Protein AF-A0A2D7BV47-F1 (afdb_monomer)

Mean predicted aligned error: 3.79 Å

Nearest PDB structures (foldseek):
  9bs5-assembly1_B  TM=8.436E-01  e=8.677E-01  Bacteroides ovatus ATCC 8483
  4nlm-assembly1_A  TM=8.379E-01  e=1.330E+00  Listeria monocytogenes EGD-e
  9bs5-assembly1_A  TM=8.453E-01  e=9.804E-01  Bacteroides ovatus ATCC 8483
  2w7q-assembly2_B  TM=8.033E-01  e=1.597E+00  Pseudomonas aeruginosa PAO1
  9gco-assembly1_C  TM=6.379E-01  e=1.330E+00  Xenorhabdus bovienii SS-2004

pLDDT: mean 91.59, std 11.95, range [40.06, 98.0]

Sequence (76 aa):
MDYYNRFEKENKLAIITFVDDEFLSCSFFENEKIVGRIDYPDKSRNYVVDAANNWCNGVMTHETIKEYTSQPDLFS

Secondary structure (DSSP, 8-state):
---TTEEEETTEEEEEEEETTTEEEEEEEETTEEEEEEEETT--HHHHHHHHHHHHTT-S-HHHHHHH-S-GGGG-

Structure (mmCIF, N/CA/C/O backbone):
data_AF-A0A2D7BV47-F1
#
_entry.id   AF-A0A2D7BV47-F1
#
loop_
_atom_site.group_PDB
_atom_site.id
_atom_site.type_symbol
_atom_site.label_atom_id
_atom_site.label_alt_id
_atom_site.label_comp_id
_atom_site.label_asym_id
_atom_site.label_entity_id
_atom_site.label_seq_id
_atom_site.pdbx_PDB_ins_code
_atom_site.Cartn_x
_atom_site.Cartn_y
_atom_site.Cartn_z
_atom_site.occupancy
_atom_site.B_iso_or_equiv
_atom_site.auth_seq_id
_atom_site.auth_comp_id
_atom_site.auth_asym_id
_atom_site.auth_atom_id
_atom_site.pdbx_PDB_model_num
ATOM 1 N N . MET A 1 1 ? 14.898 17.924 -0.713 1.00 40.06 1 MET A N 1
ATOM 2 C CA . MET A 1 1 ? 14.906 16.457 -0.501 1.00 40.06 1 MET A CA 1
ATOM 3 C C . MET A 1 1 ? 13.444 16.092 -0.386 1.00 40.06 1 MET A C 1
ATOM 5 O O . MET A 1 1 ? 12.866 16.191 0.689 1.00 40.06 1 MET A O 1
ATOM 9 N N . ASP A 1 2 ? 12.804 15.951 -1.543 1.00 40.25 2 ASP A N 1
ATOM 10 C CA . ASP A 1 2 ? 11.415 16.381 -1.667 1.00 40.25 2 ASP A CA 1
ATOM 11 C C . ASP A 1 2 ? 10.446 15.220 -1.458 1.00 40.25 2 ASP A C 1
ATOM 13 O O . ASP A 1 2 ? 10.427 14.229 -2.186 1.00 40.25 2 ASP A O 1
ATOM 17 N N . TYR A 1 3 ? 9.648 15.392 -0.410 1.00 46.28 3 TYR A N 1
ATOM 18 C CA . TYR A 1 3 ? 8.601 14.534 0.127 1.00 46.28 3 TYR A CA 1
ATOM 19 C C . TYR A 1 3 ? 7.394 14.379 -0.829 1.00 46.28 3 TYR A C 1
ATOM 21 O O . TYR A 1 3 ? 6.256 14.634 -0.447 1.00 46.28 3 TYR A O 1
ATOM 29 N N . TYR A 1 4 ? 7.594 13.955 -2.080 1.00 58.12 4 TYR A N 1
ATOM 30 C CA . TYR A 1 4 ? 6.511 13.874 -3.084 1.00 58.12 4 TYR A CA 1
ATOM 31 C C . TYR A 1 4 ? 5.630 12.616 -3.023 1.00 58.12 4 TYR A C 1
ATOM 33 O O . TYR A 1 4 ? 4.835 12.366 -3.929 1.00 58.12 4 TYR A O 1
ATOM 41 N N . ASN A 1 5 ? 5.744 11.818 -1.968 1.00 81.00 5 ASN A N 1
ATOM 42 C CA . ASN A 1 5 ? 5.136 10.492 -1.909 1.00 81.00 5 ASN A CA 1
ATOM 43 C C . ASN A 1 5 ? 4.282 10.265 -0.654 1.00 81.00 5 ASN A C 1
ATOM 45 O O . ASN A 1 5 ? 4.020 9.123 -0.284 1.00 81.00 5 ASN A O 1
ATOM 49 N N . ARG A 1 6 ? 3.873 11.338 0.021 1.00 94.31 6 ARG A N 1
ATOM 50 C CA . ARG A 1 6 ? 3.009 11.261 1.196 1.00 94.31 6 ARG A CA 1
ATOM 51 C C . ARG A 1 6 ? 1.582 11.627 0.809 1.00 94.31 6 ARG A C 1
ATOM 53 O O . ARG A 1 6 ? 1.342 12.716 0.299 1.00 94.31 6 ARG A O 1
ATOM 60 N N . PHE A 1 7 ? 0.654 10.727 1.091 1.00 95.38 7 PHE A N 1
ATOM 61 C CA . PHE A 1 7 ? -0.777 10.893 0.882 1.00 95.38 7 PHE A CA 1
ATOM 62 C C . PHE A 1 7 ? -1.437 10.801 2.245 1.00 95.38 7 PHE A C 1
ATOM 64 O O . PHE A 1 7 ? -1.165 9.870 2.996 1.00 95.38 7 PHE A O 1
ATOM 71 N N . GLU A 1 8 ? -2.266 11.773 2.595 1.00 96.31 8 GLU A N 1
ATOM 72 C CA . GLU A 1 8 ? -2.932 11.786 3.890 1.00 96.31 8 GLU A CA 1
ATOM 73 C C . GLU A 1 8 ? -4.344 12.322 3.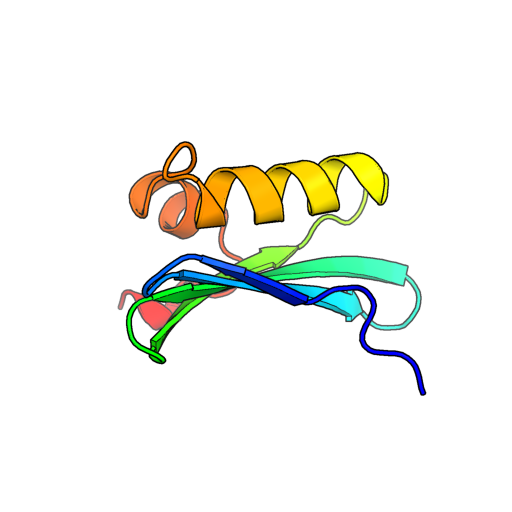743 1.00 96.31 8 GLU A C 1
ATOM 75 O O . GLU A 1 8 ? -4.593 13.281 3.008 1.00 96.31 8 GLU A O 1
ATOM 80 N N . LYS A 1 9 ? -5.264 11.684 4.457 1.00 96.69 9 LYS A N 1
ATOM 81 C CA . LYS A 1 9 ? -6.637 12.136 4.599 1.00 96.69 9 LYS A CA 1
ATOM 82 C C . LYS A 1 9 ? -7.185 11.616 5.919 1.00 96.69 9 LYS A C 1
ATOM 84 O O . LYS A 1 9 ? -7.160 10.413 6.162 1.00 96.69 9 LYS A O 1
ATOM 89 N N . GLU A 1 10 ? -7.698 12.527 6.742 1.00 95.56 10 GLU A N 1
ATOM 90 C CA . GLU A 1 10 ? -8.245 12.214 8.068 1.00 95.56 10 GLU A CA 1
ATOM 91 C C . GLU A 1 10 ? -7.238 11.424 8.919 1.00 95.56 10 GLU A C 1
ATOM 93 O O . GLU A 1 10 ? -6.159 11.929 9.211 1.00 95.56 10 GLU A O 1
ATOM 98 N N . ASN A 1 11 ? -7.571 10.195 9.308 1.00 96.50 11 ASN A N 1
ATOM 99 C CA . ASN A 1 11 ? -6.713 9.322 10.096 1.00 96.50 11 ASN A CA 1
ATOM 100 C C . ASN A 1 11 ? -5.873 8.352 9.249 1.00 96.50 11 ASN A C 1
ATOM 102 O O . ASN A 1 11 ? -5.186 7.506 9.822 1.00 96.50 11 ASN A O 1
ATOM 106 N N . LYS A 1 12 ? -5.927 8.446 7.914 1.00 97.75 12 LYS A N 1
ATOM 107 C CA . LYS A 1 12 ? -5.226 7.552 6.988 1.00 97.75 12 LYS A CA 1
ATOM 108 C C . LYS A 1 12 ? -4.049 8.230 6.317 1.00 97.75 12 LYS A C 1
ATOM 110 O O . LYS A 1 12 ? -4.164 9.322 5.762 1.00 97.75 12 LYS A O 1
ATOM 115 N N . LEU A 1 13 ? -2.940 7.506 6.275 1.00 97.62 13 LEU A N 1
ATOM 116 C CA . LEU A 1 13 ? -1.689 7.937 5.672 1.00 97.62 13 LEU A CA 1
ATOM 117 C C . LEU A 1 13 ? -1.127 6.821 4.785 1.00 97.62 13 LEU A C 1
ATOM 119 O O . LEU A 1 13 ? -1.148 5.653 5.159 1.00 97.62 13 LEU A O 1
ATOM 123 N N . ALA A 1 14 ? -0.611 7.185 3.618 1.00 97.62 14 ALA A N 1
ATOM 124 C CA . ALA A 1 14 ? 0.168 6.320 2.746 1.00 97.62 14 ALA A CA 1
ATOM 125 C C . ALA A 1 14 ? 1.485 7.005 2.363 1.00 97.62 14 ALA A C 1
ATOM 127 O O . ALA A 1 14 ? 1.515 8.195 2.041 1.00 97.62 14 ALA A O 1
ATOM 128 N N . ILE A 1 15 ? 2.583 6.254 2.407 1.00 96.19 15 ILE A N 1
ATOM 129 C CA . ILE A 1 15 ? 3.925 6.740 2.077 1.00 96.19 15 ILE A CA 1
ATOM 130 C C . ILE A 1 15 ? 4.518 5.835 1.007 1.00 96.19 15 ILE A C 1
ATOM 132 O O . ILE A 1 15 ? 4.712 4.646 1.246 1.00 96.19 15 ILE A O 1
ATOM 136 N N . ILE A 1 16 ? 4.829 6.400 -0.157 1.00 95.94 16 ILE A N 1
ATOM 137 C CA . ILE A 1 16 ? 5.529 5.689 -1.229 1.00 95.94 16 ILE A CA 1
ATOM 138 C C . ILE A 1 16 ? 7.041 5.864 -1.056 1.00 95.94 16 ILE A C 1
ATOM 140 O O . ILE A 1 16 ? 7.558 6.981 -0.989 1.00 95.94 16 ILE A O 1
ATOM 144 N N . THR A 1 17 ? 7.777 4.767 -1.027 1.00 93.00 17 THR A N 1
ATOM 145 C CA . THR A 1 17 ? 9.241 4.770 -0.956 1.00 93.00 17 THR A CA 1
ATOM 146 C C . THR A 1 17 ? 9.824 4.033 -2.147 1.00 93.00 17 THR A C 1
ATOM 148 O O . THR A 1 17 ? 9.179 3.164 -2.732 1.00 93.00 17 THR A O 1
ATOM 151 N N . PHE A 1 18 ? 11.041 4.412 -2.521 1.00 90.31 18 PHE A N 1
ATOM 152 C CA . PHE A 1 18 ? 11.850 3.645 -3.456 1.00 90.31 18 PHE A CA 1
ATOM 153 C C . PHE A 1 18 ? 12.718 2.683 -2.640 1.00 90.31 18 PHE A C 1
ATOM 155 O O . PHE A 1 18 ? 13.259 3.078 -1.606 1.00 90.31 18 PHE A O 1
ATOM 162 N N . VAL A 1 19 ? 12.766 1.423 -3.053 1.00 88.88 19 VAL A N 1
ATOM 163 C CA . VAL A 1 19 ? 13.430 0.323 -2.351 1.00 88.88 19 VAL A CA 1
ATOM 164 C C . VAL A 1 19 ? 14.636 -0.083 -3.176 1.00 88.88 19 VAL A C 1
ATOM 166 O O . VAL A 1 19 ? 14.467 -0.489 -4.323 1.00 88.88 19 VAL A O 1
ATOM 169 N N . ASP A 1 20 ? 15.827 0.085 -2.596 1.00 86.19 20 ASP A N 1
ATOM 170 C CA . ASP A 1 20 ? 17.130 -0.310 -3.158 1.00 86.19 20 ASP A CA 1
ATOM 171 C C . ASP A 1 20 ? 17.382 0.130 -4.609 1.00 86.19 20 ASP A C 1
ATOM 173 O O . ASP A 1 20 ? 18.083 -0.523 -5.369 1.00 86.19 20 ASP A O 1
ATOM 177 N N . ASP A 1 21 ? 16.800 1.261 -4.997 1.00 81.69 21 ASP A N 1
ATOM 178 C CA . ASP A 1 21 ? 16.774 1.772 -6.366 1.00 81.69 21 ASP A CA 1
ATOM 179 C C . ASP A 1 21 ? 16.126 0.851 -7.430 1.00 81.69 21 ASP A C 1
ATOM 181 O O . ASP A 1 21 ? 16.185 1.134 -8.629 1.00 81.69 21 ASP A O 1
ATOM 185 N N . GLU A 1 22 ? 15.456 -0.222 -7.003 1.00 87.69 22 GLU A N 1
ATOM 186 C CA . GLU A 1 22 ? 14.878 -1.242 -7.880 1.00 87.69 22 GLU A CA 1
ATOM 187 C C . GLU A 1 22 ? 13.378 -1.048 -8.096 1.00 87.69 22 GLU A C 1
ATOM 189 O O . GLU A 1 22 ? 12.893 -1.115 -9.227 1.00 87.69 22 GLU A O 1
ATOM 194 N N . PHE A 1 23 ? 12.623 -0.802 -7.023 1.00 91.62 23 PHE A N 1
ATOM 195 C CA . PHE A 1 23 ? 11.165 -0.768 -7.10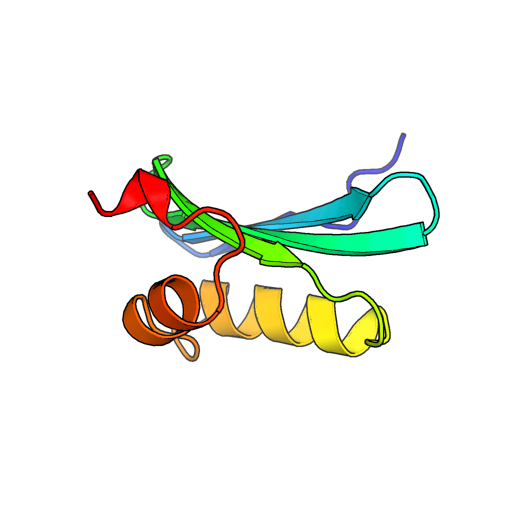3 1.00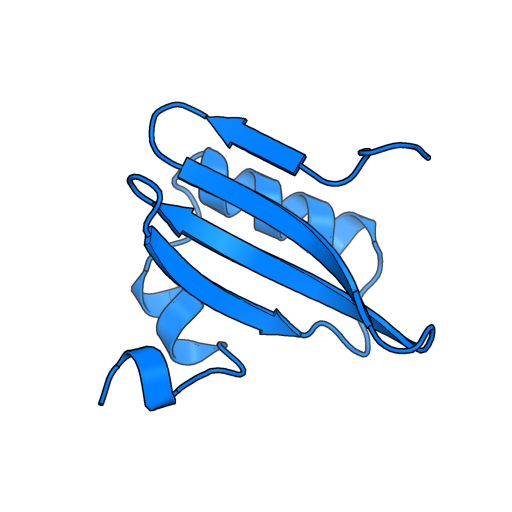 91.62 23 PHE A CA 1
ATOM 196 C C . PHE A 1 23 ? 10.504 0.169 -6.096 1.00 91.62 23 PHE A C 1
ATOM 198 O O . PHE A 1 23 ? 11.130 0.731 -5.201 1.00 91.62 23 PHE A O 1
ATOM 205 N N . LEU A 1 24 ? 9.194 0.359 -6.252 1.00 94.38 24 LEU A N 1
ATOM 206 C CA . LEU A 1 24 ? 8.388 1.188 -5.363 1.00 94.38 24 LEU A CA 1
ATOM 207 C C . LEU A 1 24 ? 7.669 0.332 -4.325 1.00 94.38 24 LEU A C 1
ATOM 209 O O . LEU A 1 24 ? 7.119 -0.716 -4.645 1.00 94.38 24 LEU A O 1
ATOM 213 N N . SER A 1 25 ? 7.577 0.828 -3.100 1.00 95.62 25 SER A N 1
ATOM 214 C CA . SER A 1 25 ? 6.701 0.262 -2.076 1.00 95.62 25 SER A CA 1
ATOM 215 C C . SER A 1 25 ? 5.778 1.324 -1.507 1.00 95.62 25 SER A C 1
ATOM 217 O O . SER A 1 25 ? 6.083 2.514 -1.582 1.00 95.62 25 SER A O 1
ATOM 219 N N . CYS A 1 26 ? 4.642 0.909 -0.956 1.00 97.00 26 CYS A N 1
ATOM 220 C CA . CYS A 1 26 ? 3.727 1.800 -0.258 1.00 97.00 26 CYS A CA 1
ATOM 221 C C . CYS A 1 26 ? 3.459 1.274 1.149 1.00 97.00 26 CYS A C 1
ATOM 223 O O . CYS A 1 26 ? 2.980 0.151 1.313 1.00 97.00 26 CYS A O 1
ATOM 225 N N . SER A 1 27 ? 3.769 2.095 2.148 1.00 97.31 27 SER A N 1
ATOM 226 C CA . SER A 1 27 ? 3.445 1.846 3.550 1.00 97.31 27 SER A CA 1
ATOM 227 C C . SER A 1 27 ? 2.140 2.544 3.903 1.00 97.31 27 SER A C 1
ATOM 229 O O . SER A 1 27 ? 2.002 3.748 3.676 1.00 97.31 27 SER A O 1
ATOM 231 N N . PHE A 1 28 ? 1.208 1.798 4.482 1.00 97.81 28 PHE A N 1
ATOM 232 C CA . PHE A 1 28 ? -0.130 2.246 4.841 1.00 97.81 28 PHE A CA 1
ATOM 233 C C . PHE A 1 28 ? -0.264 2.349 6.356 1.00 97.81 28 PHE A C 1
ATOM 235 O O . PHE A 1 28 ? 0.150 1.452 7.093 1.00 97.81 28 PHE A O 1
ATOM 242 N N . PHE A 1 29 ? -0.867 3.439 6.816 1.00 97.44 29 PHE A N 1
ATOM 243 C CA . PHE A 1 29 ? -1.061 3.751 8.224 1.00 97.44 29 PHE A CA 1
ATOM 244 C C . PHE A 1 29 ? -2.498 4.201 8.482 1.00 97.44 29 PHE A C 1
ATOM 246 O O . PHE A 1 29 ? -3.100 4.889 7.651 1.00 97.44 29 PHE A O 1
ATOM 253 N N . GLU A 1 30 ? -3.007 3.860 9.662 1.00 97.75 30 GLU A N 1
ATOM 254 C CA . GLU A 1 30 ? -4.267 4.364 10.203 1.00 97.75 30 GLU A CA 1
ATOM 255 C C . GLU A 1 30 ? -4.077 4.728 11.679 1.00 97.75 30 GLU A C 1
ATOM 257 O O . GLU A 1 30 ? -3.519 3.943 12.447 1.00 97.75 30 GLU A O 1
ATOM 262 N N . ASN A 1 31 ? -4.527 5.915 12.091 1.00 96.94 31 ASN A N 1
ATOM 263 C CA . ASN A 1 31 ? -4.345 6.429 13.456 1.00 96.94 31 ASN A CA 1
ATOM 264 C C . ASN A 1 31 ? -2.876 6.334 13.926 1.00 96.94 31 ASN A C 1
ATOM 266 O O . ASN A 1 31 ? -2.601 5.838 15.018 1.00 96.94 31 ASN A O 1
ATOM 270 N N . GLU A 1 32 ? -1.937 6.741 13.062 1.00 93.81 32 GLU A N 1
ATOM 271 C CA . GLU A 1 32 ? -0.478 6.702 13.294 1.00 93.81 32 GLU A CA 1
ATOM 272 C C . GLU A 1 32 ? 0.133 5.298 13.470 1.00 93.81 32 GLU A C 1
ATOM 274 O O . GLU A 1 32 ? 1.338 5.164 13.683 1.00 93.81 32 GLU A O 1
ATOM 279 N N . LYS A 1 33 ? -0.660 4.231 13.332 1.00 95.69 33 LYS A N 1
ATOM 280 C CA . LYS A 1 33 ? -0.185 2.846 13.393 1.00 95.69 33 LYS A CA 1
ATOM 281 C C . LYS A 1 33 ? 0.002 2.286 11.997 1.00 95.69 33 LYS A C 1
ATOM 283 O O . LYS A 1 33 ? -0.816 2.529 11.113 1.00 95.69 33 LYS A O 1
ATOM 288 N N . ILE A 1 34 ? 1.071 1.516 11.810 1.00 95.62 34 ILE A N 1
ATOM 289 C CA . ILE A 1 34 ? 1.290 0.794 10.560 1.00 95.62 34 ILE A CA 1
ATOM 290 C C . ILE A 1 34 ? 0.210 -0.279 10.399 1.00 95.62 34 ILE A C 1
ATOM 292 O O . ILE A 1 34 ? -0.046 -1.062 11.311 1.00 95.62 34 ILE A O 1
ATOM 296 N N . VAL A 1 35 ? -0.438 -0.273 9.239 1.00 97.00 35 VAL A N 1
ATOM 297 C CA . VAL A 1 35 ? -1.400 -1.299 8.823 1.00 97.00 35 VAL A CA 1
ATOM 298 C C . VAL A 1 35 ? -0.693 -2.350 7.980 1.00 97.00 35 VAL A C 1
ATOM 300 O O . VAL A 1 35 ? -0.983 -3.530 8.102 1.00 97.00 35 VAL A O 1
ATOM 303 N N . GLY A 1 36 ? 0.257 -1.935 7.145 1.00 97.44 36 GLY A N 1
ATOM 304 C CA . GLY A 1 36 ? 1.101 -2.842 6.379 1.00 97.44 36 GLY A CA 1
ATOM 305 C C . GLY A 1 36 ? 1.877 -2.118 5.294 1.00 97.44 36 GLY A C 1
ATOM 306 O O . GLY A 1 36 ? 1.696 -0.920 5.063 1.00 97.44 36 GLY A O 1
ATOM 307 N N . ARG A 1 37 ? 2.733 -2.865 4.607 1.00 96.69 37 ARG A N 1
ATOM 308 C CA . ARG A 1 37 ? 3.513 -2.388 3.464 1.00 96.69 37 ARG A CA 1
ATOM 309 C C . ARG A 1 37 ? 3.331 -3.333 2.292 1.00 96.69 37 ARG A C 1
ATOM 311 O O . ARG A 1 37 ? 3.398 -4.543 2.484 1.00 96.69 37 ARG A O 1
ATOM 318 N N . ILE A 1 38 ? 3.098 -2.789 1.104 1.00 97.69 38 ILE A N 1
ATOM 319 C CA . ILE A 1 38 ? 3.029 -3.559 -0.143 1.00 97.69 38 ILE A CA 1
ATOM 320 C C . ILE A 1 38 ? 4.184 -3.125 -1.038 1.00 97.69 38 ILE A C 1
ATOM 322 O O . ILE A 1 38 ? 4.373 -1.929 -1.280 1.00 97.69 38 ILE A O 1
ATOM 326 N N . ASP A 1 39 ? 4.928 -4.105 -1.537 1.00 96.62 39 ASP A N 1
ATOM 327 C CA . ASP A 1 39 ? 5.998 -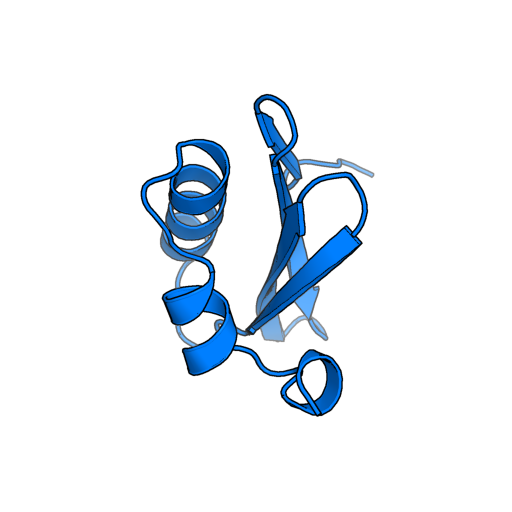3.919 -2.509 1.00 96.62 39 ASP A CA 1
ATOM 328 C C . ASP A 1 39 ? 5.453 -4.100 -3.933 1.00 96.62 39 ASP A C 1
ATOM 330 O O . ASP A 1 39 ? 4.678 -5.016 -4.213 1.00 96.62 39 ASP A O 1
ATOM 334 N N . TYR A 1 40 ? 5.848 -3.214 -4.845 1.00 95.50 40 TYR A N 1
ATOM 335 C CA . TYR A 1 40 ? 5.370 -3.175 -6.226 1.00 95.50 40 TYR A CA 1
ATOM 336 C C . TYR A 1 40 ? 6.543 -3.294 -7.219 1.00 95.50 40 TYR A C 1
ATOM 338 O O . TYR A 1 40 ? 6.857 -2.311 -7.897 1.00 95.50 40 TYR A O 1
ATOM 346 N N . PRO A 1 41 ? 7.184 -4.477 -7.335 1.00 94.69 41 PRO A N 1
ATOM 347 C CA . PRO A 1 41 ? 8.378 -4.680 -8.165 1.00 94.69 41 PRO A CA 1
ATOM 348 C C . PRO A 1 41 ? 8.162 -4.330 -9.642 1.00 94.69 41 PRO A C 1
ATOM 350 O O . PRO A 1 41 ? 8.989 -3.667 -10.256 1.00 94.69 41 PRO A O 1
ATOM 353 N N . ASP A 1 42 ? 6.998 -4.692 -10.187 1.00 93.50 42 ASP A N 1
ATOM 354 C CA . ASP A 1 42 ? 6.713 -4.587 -11.623 1.00 93.50 42 ASP A CA 1
ATOM 355 C C . ASP A 1 42 ? 5.621 -3.558 -11.954 1.00 93.50 42 ASP A C 1
ATOM 357 O O . ASP A 1 42 ? 4.937 -3.667 -12.980 1.00 93.50 42 ASP A O 1
ATOM 361 N N . LYS A 1 43 ? 5.362 -2.587 -11.067 1.00 94.00 43 LYS A N 1
ATOM 362 C CA . LYS A 1 43 ? 4.310 -1.580 -11.289 1.00 94.00 43 LYS A CA 1
ATOM 363 C C . LYS A 1 43 ? 4.883 -0.186 -11.475 1.00 94.00 43 LYS A C 1
ATOM 365 O O . LYS A 1 43 ? 5.859 0.217 -10.854 1.00 94.00 43 LYS A O 1
ATOM 370 N N . SER A 1 44 ? 4.216 0.578 -12.335 1.00 93.62 44 SER A N 1
ATOM 371 C CA . SER A 1 44 ? 4.563 1.974 -12.571 1.00 93.62 44 SER A CA 1
ATOM 372 C C . SER A 1 44 ? 4.281 2.827 -11.336 1.00 93.62 44 SER A C 1
ATOM 374 O O . SER A 1 44 ? 3.404 2.518 -10.526 1.00 93.62 44 SER A O 1
ATOM 376 N N . ARG A 1 45 ? 4.952 3.978 -11.246 1.00 92.56 45 ARG A N 1
ATOM 377 C CA . ARG A 1 45 ? 4.689 4.963 -10.191 1.00 92.56 45 ARG A CA 1
ATOM 378 C C . ARG A 1 45 ? 3.213 5.344 -10.085 1.00 92.56 45 ARG A C 1
ATOM 380 O O . ARG A 1 45 ? 2.709 5.460 -8.976 1.00 92.56 45 ARG A O 1
ATOM 38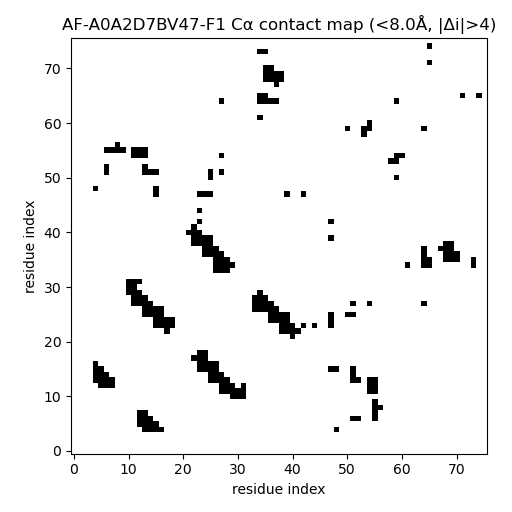7 N N . ASN A 1 46 ? 2.520 5.500 -11.213 1.00 94.75 46 ASN A N 1
ATOM 388 C CA . ASN A 1 46 ? 1.104 5.877 -11.221 1.00 94.75 46 ASN A CA 1
ATOM 389 C C . ASN A 1 46 ? 0.229 4.825 -10.530 1.00 94.75 46 ASN A C 1
ATOM 391 O O . ASN A 1 46 ? -0.640 5.188 -9.753 1.00 94.75 46 ASN A O 1
ATOM 395 N N . TYR A 1 47 ? 0.524 3.536 -10.721 1.00 96.06 47 TYR A N 1
ATOM 396 C CA . TYR A 1 47 ? -0.193 2.463 -10.032 1.00 96.06 47 TYR A CA 1
ATOM 397 C C . TYR A 1 47 ? -0.035 2.559 -8.506 1.00 96.06 47 TYR A C 1
ATOM 399 O O . TYR A 1 47 ? -0.998 2.409 -7.758 1.00 96.06 47 TYR A O 1
ATOM 407 N N . VAL A 1 48 ? 1.181 2.840 -8.031 1.00 96.25 48 VAL A N 1
ATOM 408 C CA . VAL A 1 48 ? 1.460 2.955 -6.590 1.00 96.25 48 VAL A CA 1
ATOM 409 C C . VAL A 1 48 ? 0.846 4.233 -6.001 1.00 96.25 48 VAL A C 1
ATOM 411 O O . VAL A 1 48 ? 0.359 4.227 -4.873 1.00 96.25 48 VAL A O 1
ATOM 414 N N . VAL A 1 49 ? 0.798 5.318 -6.782 1.00 96.19 49 VAL A N 1
ATOM 415 C CA . VAL A 1 49 ? 0.064 6.552 -6.449 1.00 96.19 49 VAL A CA 1
ATOM 416 C C . VAL A 1 49 ? -1.435 6.283 -6.324 1.00 96.19 49 VAL A C 1
ATOM 418 O O . VAL A 1 49 ? -2.057 6.738 -5.365 1.00 96.19 49 VAL A O 1
ATOM 421 N N . ASP A 1 50 ? -2.016 5.511 -7.240 1.00 97.06 50 ASP A N 1
ATOM 422 C CA . ASP A 1 50 ? -3.420 5.110 -7.165 1.00 97.06 50 ASP A CA 1
ATOM 423 C C . ASP A 1 50 ? -3.682 4.242 -5.932 1.00 97.06 50 ASP A C 1
ATOM 425 O O . ASP A 1 50 ? -4.671 4.458 -5.237 1.00 97.06 50 ASP A O 1
ATOM 429 N N . ALA A 1 51 ? -2.774 3.323 -5.585 1.00 97.19 51 ALA A N 1
ATOM 430 C CA . ALA A 1 51 ? -2.875 2.539 -4.355 1.00 97.19 51 ALA A CA 1
ATOM 431 C C . ALA A 1 51 ? -2.888 3.431 -3.099 1.00 97.19 51 ALA A C 1
ATOM 433 O O . ALA A 1 51 ? -3.751 3.267 -2.233 1.00 97.19 51 ALA A O 1
ATOM 434 N N . ALA A 1 52 ? -1.991 4.419 -3.028 1.00 97.56 52 ALA A N 1
ATOM 435 C CA . ALA A 1 52 ? -1.949 5.378 -1.927 1.00 97.56 52 ALA A CA 1
ATOM 436 C C . ALA A 1 52 ? -3.237 6.220 -1.840 1.00 97.56 52 ALA A C 1
ATOM 438 O O . ALA A 1 52 ? -3.819 6.367 -0.763 1.00 97.56 52 ALA A O 1
ATOM 439 N N . ASN A 1 53 ? -3.738 6.712 -2.978 1.00 97.50 53 ASN A N 1
ATOM 440 C CA . ASN A 1 53 ? -5.005 7.442 -3.045 1.00 97.50 53 ASN A CA 1
ATOM 441 C C . ASN A 1 53 ? -6.204 6.568 -2.664 1.00 97.50 53 ASN A C 1
ATOM 443 O O . ASN A 1 53 ? -7.105 7.036 -1.966 1.00 97.50 53 ASN A O 1
ATOM 447 N N . ASN A 1 54 ? -6.228 5.309 -3.099 1.00 98.00 54 ASN A N 1
ATOM 448 C CA . ASN A 1 54 ? -7.294 4.366 -2.780 1.00 98.00 54 ASN A CA 1
ATOM 449 C C . ASN A 1 54 ? -7.343 4.085 -1.280 1.00 98.00 54 ASN A C 1
ATOM 451 O O . ASN A 1 54 ? -8.430 4.031 -0.707 1.00 98.00 54 ASN A O 1
ATOM 455 N N . TRP A 1 55 ? -6.187 3.966 -0.627 1.00 97.94 55 TRP A N 1
ATOM 456 C CA . TRP A 1 55 ? -6.121 3.864 0.826 1.00 97.94 55 TRP A CA 1
ATOM 457 C C . TRP A 1 55 ? -6.694 5.103 1.516 1.00 97.94 55 TRP A C 1
ATOM 459 O O . TRP A 1 55 ? -7.668 4.991 2.266 1.00 97.94 55 TRP A O 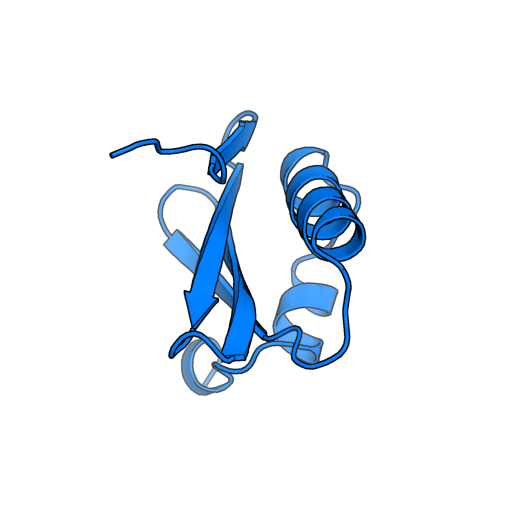1
ATOM 469 N N . CYS A 1 56 ? -6.152 6.287 1.218 1.00 97.38 56 CYS A N 1
ATOM 470 C CA . CYS A 1 56 ? -6.564 7.535 1.863 1.00 97.38 56 CYS A CA 1
ATOM 471 C C . CYS A 1 56 ? -8.040 7.877 1.612 1.00 97.38 56 CYS A C 1
ATOM 473 O O . CYS A 1 56 ? -8.687 8.449 2.481 1.00 97.38 56 CYS A O 1
ATOM 475 N N . ASN A 1 57 ? -8.608 7.502 0.463 1.00 97.00 57 ASN A N 1
ATOM 476 C CA . ASN A 1 57 ? -10.026 7.721 0.163 1.00 97.00 57 ASN A CA 1
ATOM 477 C C . ASN A 1 57 ? -10.959 6.604 0.657 1.00 97.00 57 ASN A C 1
ATOM 479 O O . ASN A 1 57 ? -12.164 6.696 0.437 1.00 97.00 57 ASN A O 1
ATOM 483 N N . GLY A 1 58 ? -10.437 5.568 1.321 1.00 96.00 58 GLY A N 1
ATOM 484 C CA . GLY A 1 58 ? -11.246 4.471 1.860 1.00 96.00 58 GLY A CA 1
ATOM 485 C C . GLY A 1 58 ? -11.756 3.471 0.820 1.00 96.00 58 GLY A C 1
ATOM 486 O O . GLY A 1 58 ? -12.662 2.703 1.122 1.00 96.00 58 GLY A O 1
ATOM 487 N N . VAL A 1 59 ? -11.173 3.463 -0.381 1.00 97.75 59 VAL A N 1
ATOM 488 C CA . VAL A 1 59 ? -11.456 2.478 -1.437 1.00 97.75 59 VAL A CA 1
ATOM 489 C C . VAL A 1 59 ? -10.721 1.161 -1.163 1.00 97.75 59 VAL A C 1
ATOM 491 O O . VAL A 1 59 ? -11.281 0.089 -1.366 1.00 97.75 59 VAL A O 1
ATOM 494 N N . MET A 1 60 ? -9.475 1.230 -0.683 1.00 96.81 60 MET A N 1
ATOM 495 C CA . MET A 1 60 ? -8.683 0.058 -0.292 1.00 96.81 60 MET A CA 1
ATOM 496 C C . MET A 1 60 ? -8.966 -0.324 1.168 1.00 96.81 60 MET A C 1
ATOM 498 O O . MET A 1 60 ? -8.968 0.538 2.052 1.00 96.81 60 MET A O 1
ATOM 502 N N . THR A 1 61 ? -9.193 -1.616 1.423 1.00 96.75 61 THR A N 1
ATOM 503 C CA . THR A 1 61 ? -9.531 -2.140 2.753 1.00 96.75 61 THR A CA 1
ATOM 504 C C . THR A 1 61 ? -8.301 -2.650 3.505 1.00 96.75 61 THR A C 1
ATOM 506 O O . THR A 1 61 ? -7.250 -2.925 2.923 1.00 96.75 61 THR A O 1
ATOM 509 N N . HIS A 1 62 ? -8.454 -2.828 4.818 1.00 96.50 62 HIS A N 1
ATOM 510 C CA . HIS A 1 62 ? -7.459 -3.500 5.656 1.00 96.50 62 HIS A CA 1
ATOM 511 C C . HIS A 1 62 ? -7.193 -4.940 5.200 1.00 96.50 62 HIS A C 1
ATOM 513 O O . HIS A 1 62 ? -6.054 -5.391 5.245 1.00 96.50 62 HIS A O 1
ATOM 519 N N . GLU A 1 63 ? -8.227 -5.652 4.742 1.00 96.25 63 GLU A N 1
ATOM 520 C CA . GLU A 1 63 ? -8.099 -7.023 4.237 1.00 96.25 63 GLU A CA 1
ATOM 521 C C . GLU A 1 63 ? -7.209 -7.076 2.997 1.00 96.25 63 GLU A C 1
ATOM 523 O O . GLU A 1 63 ? -6.310 -7.907 2.942 1.00 96.25 63 GLU A O 1
ATOM 528 N N . THR A 1 64 ? -7.377 -6.133 2.061 1.00 96.62 64 THR A N 1
ATOM 529 C CA . THR A 1 64 ? -6.490 -6.013 0.896 1.00 96.62 64 THR A CA 1
ATOM 530 C C . THR A 1 64 ? -5.046 -5.770 1.326 1.00 96.62 64 THR A C 1
ATOM 532 O O . THR A 1 64 ? -4.138 -6.415 0.814 1.00 96.62 64 THR A O 1
ATOM 535 N N . ILE A 1 65 ? -4.799 -4.881 2.293 1.00 96.69 65 ILE A N 1
ATOM 536 C CA . ILE A 1 65 ? -3.427 -4.655 2.770 1.00 96.69 65 ILE A 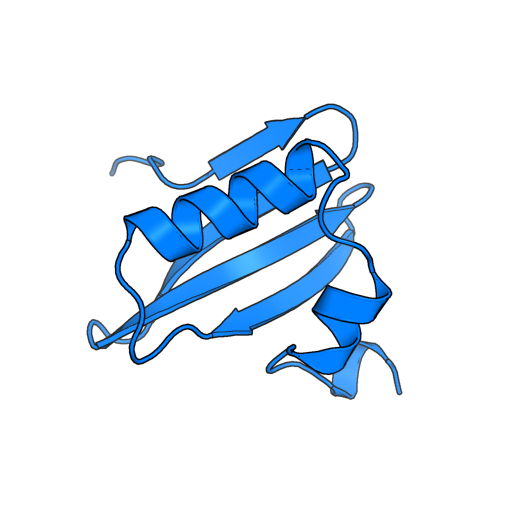CA 1
ATOM 537 C C . ILE A 1 65 ? -2.860 -5.925 3.404 1.00 96.69 65 ILE A C 1
ATOM 539 O O . ILE A 1 65 ? -1.739 -6.309 3.091 1.00 96.69 65 ILE A O 1
ATOM 543 N N . LYS A 1 66 ? -3.638 -6.603 4.249 1.00 95.31 66 LYS A N 1
ATOM 544 C CA . LYS A 1 66 ? -3.223 -7.843 4.909 1.00 95.31 66 LYS A CA 1
ATOM 545 C C . LYS A 1 66 ? -2.918 -8.970 3.918 1.00 95.31 66 LYS A C 1
ATOM 547 O O . LYS A 1 66 ? -1.982 -9.727 4.143 1.00 95.31 66 LYS A O 1
ATOM 552 N N . GLU A 1 67 ? -3.692 -9.089 2.844 1.00 95.81 67 GLU A N 1
ATOM 553 C CA . GLU A 1 67 ? -3.508 -10.120 1.816 1.00 95.81 67 GLU A CA 1
ATOM 554 C C . GLU A 1 67 ? -2.217 -9.919 1.012 1.00 95.81 67 GLU A C 1
ATOM 556 O O . GLU A 1 67 ? -1.516 -10.886 0.724 1.00 95.81 67 GLU A O 1
ATOM 561 N N . TYR A 1 68 ? -1.889 -8.669 0.674 1.00 96.19 68 TYR A N 1
ATOM 562 C CA . TYR A 1 68 ? -0.782 -8.340 -0.230 1.00 96.19 68 TYR A CA 1
ATOM 563 C C . TYR A 1 68 ? 0.463 -7.790 0.476 1.00 96.19 68 TYR A C 1
ATOM 565 O O . TYR A 1 68 ? 1.416 -7.390 -0.195 1.00 96.19 68 TYR A O 1
ATOM 573 N N . THR A 1 69 ? 0.475 -7.719 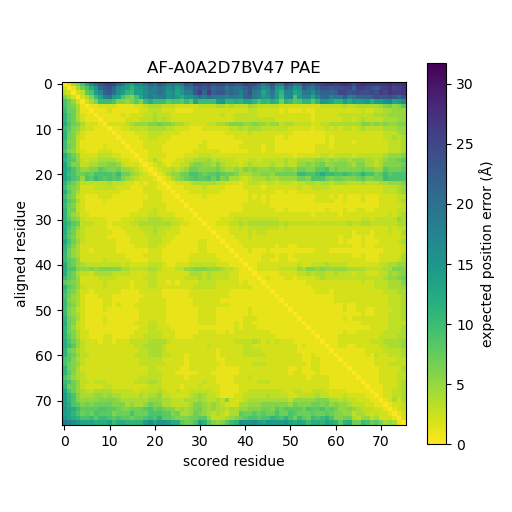1.810 1.00 96.19 69 THR A N 1
ATOM 574 C CA . THR A 1 69 ? 1.613 -7.130 2.518 1.00 96.19 69 THR A CA 1
ATOM 575 C C . THR A 1 69 ? 2.874 -7.990 2.410 1.00 96.19 69 THR A C 1
ATOM 577 O O . THR A 1 69 ? 2.819 -9.216 2.460 1.00 96.19 69 THR A O 1
ATOM 580 N N . SER A 1 70 ? 4.036 -7.340 2.358 1.00 93.25 70 SER A N 1
ATOM 581 C CA . SER A 1 70 ? 5.333 -7.981 2.587 1.00 93.25 70 SER A CA 1
ATOM 582 C C . SER A 1 70 ? 5.702 -8.111 4.074 1.00 93.25 70 SER A C 1
ATOM 584 O O . SER A 1 70 ? 6.786 -8.592 4.391 1.00 93.25 70 SER A O 1
ATOM 586 N N . GLN A 1 71 ? 4.806 -7.723 4.994 1.00 90.75 71 GLN A N 1
ATOM 587 C CA . GLN A 1 71 ? 5.005 -7.765 6.451 1.00 90.75 71 GLN A CA 1
ATOM 588 C C . GLN A 1 71 ? 3.930 -8.618 7.157 1.00 90.75 71 GLN A C 1
ATOM 590 O O . GLN A 1 71 ? 3.114 -8.091 7.921 1.00 90.75 71 GLN A O 1
ATOM 595 N N . PRO A 1 72 ? 3.860 -9.936 6.890 1.00 86.31 72 PRO A N 1
ATOM 596 C CA . PRO A 1 72 ? 2.837 -10.805 7.479 1.00 86.31 72 PRO A CA 1
ATOM 597 C C . PRO A 1 72 ? 2.934 -10.907 9.013 1.00 86.31 72 PRO A C 1
ATOM 599 O O . PRO A 1 72 ? 1.937 -11.194 9.673 1.00 86.31 72 PRO A O 1
ATOM 602 N N . ASP A 1 73 ? 4.109 -10.633 9.581 1.00 88.06 73 ASP A N 1
ATOM 603 C CA . ASP A 1 73 ? 4.398 -10.594 11.017 1.00 88.06 73 ASP A CA 1
ATOM 604 C C . ASP A 1 73 ? 3.635 -9.495 11.774 1.00 88.06 73 ASP A C 1
ATOM 606 O O . ASP A 1 73 ? 3.423 -9.613 12.978 1.00 88.06 73 ASP A O 1
ATOM 610 N N . LEU A 1 74 ? 3.128 -8.466 11.083 1.00 80.25 74 LEU A N 1
ATOM 611 C CA . LEU A 1 74 ? 2.250 -7.458 11.694 1.00 80.25 74 LEU A CA 1
ATOM 612 C C . LEU A 1 74 ? 0.907 -8.031 12.176 1.00 80.25 74 LEU A C 1
ATOM 614 O O . LEU A 1 74 ? 0.190 -7.367 12.927 1.00 80.25 74 LEU A O 1
ATOM 618 N N . PHE A 1 75 ? 0.544 -9.236 11.730 1.00 77.44 75 PHE A N 1
ATOM 619 C CA . PHE A 1 75 ? -0.762 -9.847 11.971 1.00 77.44 75 PHE A CA 1
ATOM 620 C C . PHE A 1 75 ? -0.703 -11.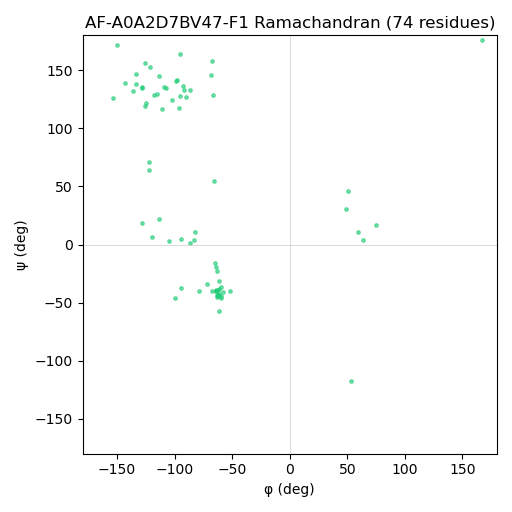178 12.733 1.00 77.44 75 PHE A C 1
ATOM 622 O O . PHE A 1 75 ? -1.741 -11.842 12.836 1.00 77.44 75 PHE A O 1
ATOM 629 N N . SER A 1 76 ? 0.480 -11.579 13.214 1.00 71.62 76 SER A N 1
ATOM 630 C CA . SER A 1 76 ? 0.702 -12.798 14.010 1.00 71.62 76 SER A CA 1
ATOM 631 C C . SER A 1 76 ? 0.552 -12.582 15.509 1.00 71.62 76 SER A C 1
ATOM 633 O O . SER A 1 76 ? 0.940 -11.491 15.981 1.00 71.62 76 SER A O 1
#

Solvent-accessible surface area (backbone atoms only — not comparable to full-atom values): 4414 Å² total; per-residue (Å²): 136,80,82,86,38,70,39,74,36,95,57,25,36,21,39,55,45,76,47,93,89,71,31,42,31,40,38,35,30,47,76,90,37,80,69,35,32,36,73,33,74,91,55,58,70,66,58,56,49,49,51,31,50,29,42,37,71,64,72,48,52,70,65,58,40,62,73,58,30,78,49,65,74,82,77,110

Foldseek 3Di:
DDQPAWDAADQKIKGWDQDPVQFIKIWIGGNNHTLAMATDRPDDPVVVVVVRVCRRVVVDDSVNRCVRGPCVVVPD

Radius of gyration: 11.64 Å; Cα contacts (8 Å, |Δi|>4): 134; chains: 1; bounding box: 29×29×27 Å